Protein AF-A0A957AR66-F1 (afdb_monomer_lite)

Radius of gyration: 21.96 Å; chains: 1; bounding box: 40×27×83 Å

Foldseek 3Di:
DDDDPPPDPPCPDPPPPPDVVVLVVVVVCQEAKAQPLDKPPNDDDAQDKIKGKIKGHPNDQFPWKKKFKAFQPDAWDDPPQGTPPHHIWTKDFDDWDQDPSVRDIMTMIMTMGGGHHPPTDMDMDMDTDHPVDD

Secondary structure (DSSP, 8-state):
---PPP------S-S----HHHHHHHHHHSSSEE-TT-EESSSPPTT--EEEEEEEETTS--SEEEEEEESBSPPPEEETTEEEESEEEE-EEEEEEEETTTTEEEEEEEEEEPP--TT-B-EEEEEEE-TT--

Structure (mmCIF, N/CA/C/O backbone):
data_AF-A0A957AR66-F1
#
_entry.id   AF-A0A957AR66-F1
#
loop_
_atom_site.group_PDB
_atom_site.id
_atom_site.type_symbol
_atom_site.label_atom_id
_atom_site.label_alt_id
_atom_site.label_comp_id
_atom_site.label_asym_id
_atom_site.label_entity_id
_atom_site.label_seq_id
_atom_site.pdbx_PDB_ins_code
_atom_site.Cartn_x
_atom_site.Cartn_y
_atom_site.Cartn_z
_atom_site.occupancy
_atom_site.B_iso_or_equiv
_atom_site.auth_seq_id
_atom_site.auth_comp_id
_atom_site.auth_asym_id
_atom_site.auth_atom_id
_atom_site.pdbx_PDB_model_num
ATOM 1 N N . MET A 1 1 ? 2.355 15.895 -68.989 1.00 40.03 1 MET A N 1
ATOM 2 C CA . MET A 1 1 ? 1.688 16.328 -67.747 1.00 40.03 1 MET A CA 1
ATOM 3 C C . MET A 1 1 ? 0.721 15.228 -67.367 1.00 40.03 1 MET A C 1
ATOM 5 O O . MET A 1 1 ? -0.272 15.070 -68.058 1.00 40.03 1 MET A O 1
ATOM 9 N N . ASN A 1 2 ? 1.084 14.403 -66.387 1.00 40.62 2 ASN A N 1
ATOM 10 C CA . ASN A 1 2 ? 0.228 13.343 -65.861 1.00 40.62 2 ASN A CA 1
ATOM 11 C C . ASN A 1 2 ? -0.060 13.717 -64.407 1.00 40.62 2 ASN A C 1
ATOM 13 O O . ASN A 1 2 ? 0.865 13.716 -63.596 1.00 40.62 2 ASN A O 1
ATOM 17 N N . ASP A 1 3 ? -1.302 14.102 -64.123 1.00 50.47 3 ASP A N 1
ATOM 18 C CA . ASP A 1 3 ? -1.807 14.264 -62.762 1.00 50.47 3 ASP A CA 1
ATOM 19 C C . ASP A 1 3 ? -1.841 12.885 -62.096 1.00 50.47 3 ASP A C 1
ATOM 21 O O . ASP A 1 3 ? -2.566 11.988 -62.530 1.00 50.47 3 ASP A O 1
ATOM 25 N N . SER A 1 4 ? -1.034 12.702 -61.052 1.00 47.72 4 SER A N 1
ATOM 26 C CA . SER A 1 4 ? -1.215 11.587 -60.122 1.00 47.72 4 SER A CA 1
ATOM 27 C C . SER A 1 4 ? -2.486 11.840 -59.304 1.00 47.72 4 SER A C 1
ATOM 29 O O . SER A 1 4 ? -2.661 12.957 -58.812 1.00 47.72 4 SER A O 1
ATOM 31 N N . PRO A 1 5 ? -3.373 10.846 -59.116 1.00 49.50 5 PRO A N 1
ATOM 32 C CA . PRO A 1 5 ? -4.570 11.040 -58.314 1.00 49.50 5 PRO A CA 1
ATOM 33 C C . PRO A 1 5 ? -4.167 11.265 -56.854 1.00 49.50 5 PRO A C 1
ATOM 35 O O . PRO A 1 5 ? -3.233 10.637 -56.349 1.00 49.50 5 PRO A O 1
ATOM 38 N N . ALA A 1 6 ? -4.869 12.180 -56.185 1.00 57.28 6 ALA A N 1
ATOM 39 C CA . ALA A 1 6 ? -4.701 12.432 -54.763 1.00 57.28 6 ALA A CA 1
ATOM 40 C C . ALA A 1 6 ? -4.863 11.110 -53.999 1.00 57.28 6 ALA A C 1
ATOM 42 O O . ALA A 1 6 ? -5.922 10.484 -54.042 1.00 57.28 6 ALA A O 1
ATOM 43 N N . VAL A 1 7 ? -3.793 10.677 -53.330 1.00 55.00 7 VAL A N 1
ATOM 44 C CA . VAL A 1 7 ? -3.827 9.531 -52.423 1.00 55.00 7 VAL A CA 1
ATOM 45 C C . VAL A 1 7 ? -4.798 9.885 -51.300 1.00 55.00 7 VAL A C 1
ATOM 47 O O . VAL A 1 7 ? -4.528 10.774 -50.492 1.00 55.00 7 VAL A O 1
ATOM 50 N N . MET A 1 8 ? -5.950 9.220 -51.286 1.00 49.09 8 MET A N 1
ATOM 51 C CA . MET A 1 8 ? -6.910 9.279 -50.193 1.00 49.09 8 MET A CA 1
ATOM 52 C C . MET A 1 8 ? -6.235 8.630 -48.984 1.00 49.09 8 MET A C 1
ATOM 54 O O . MET A 1 8 ? -5.924 7.442 -49.010 1.00 49.09 8 MET A O 1
ATOM 58 N N . GLN A 1 9 ? -5.903 9.429 -47.969 1.00 51.69 9 GLN A N 1
ATOM 59 C CA . GLN A 1 9 ? -5.358 8.903 -46.723 1.00 51.69 9 GLN A CA 1
ATOM 60 C C . GLN A 1 9 ? -6.466 8.094 -46.042 1.00 51.69 9 GLN A C 1
ATOM 62 O O . GLN A 1 9 ? -7.400 8.667 -45.482 1.00 51.69 9 GLN A O 1
ATOM 67 N N . ASP A 1 10 ? -6.379 6.769 -46.136 1.00 47.31 10 ASP A N 1
ATOM 68 C CA . ASP A 1 10 ? -7.220 5.837 -45.389 1.00 47.31 10 ASP A CA 1
ATOM 69 C C . ASP A 1 10 ? -6.901 5.969 -43.889 1.00 47.31 10 ASP A C 1
ATOM 71 O O . ASP A 1 10 ? -6.066 5.259 -43.326 1.00 47.31 10 ASP A O 1
ATOM 75 N N . PHE A 1 11 ? -7.560 6.918 -43.222 1.00 52.91 11 PHE A N 1
ATOM 76 C CA . PHE A 1 11 ? -7.566 7.039 -41.765 1.00 52.91 11 PHE A CA 1
ATOM 77 C C . PHE A 1 11 ? -8.452 5.939 -41.168 1.00 52.91 11 PHE A C 1
ATOM 79 O O . PHE A 1 11 ? -9.617 6.155 -40.844 1.00 52.91 11 PHE A O 1
ATOM 86 N N . VAL A 1 12 ? -7.895 4.734 -41.025 1.00 57.69 12 VAL A N 1
ATOM 87 C CA . VAL A 1 12 ? -8.587 3.589 -40.398 1.00 57.69 12 VAL A CA 1
ATOM 88 C C . VAL A 1 12 ? -8.571 3.669 -38.862 1.00 57.69 12 VAL A C 1
ATOM 90 O O . VAL A 1 12 ? -9.345 2.989 -38.193 1.00 57.69 12 VAL A O 1
ATOM 93 N N . PHE A 1 13 ? -7.780 4.567 -38.274 1.00 58.53 13 PHE A N 1
ATOM 94 C CA . PHE A 1 13 ? -7.755 4.800 -36.832 1.00 58.53 13 PHE A CA 1
ATOM 95 C C . PHE A 1 13 ? -7.905 6.303 -36.587 1.00 58.53 13 PHE A C 1
ATOM 97 O O . PHE A 1 13 ? -6.993 7.077 -36.863 1.00 58.53 13 PHE A O 1
ATOM 104 N N . GLY A 1 14 ? -9.098 6.733 -36.158 1.00 49.25 14 GLY A N 1
ATOM 105 C CA . GLY A 1 14 ? -9.373 8.135 -35.824 1.00 49.25 14 GLY A CA 1
ATOM 106 C C . GLY A 1 14 ? -8.425 8.661 -34.745 1.00 49.25 14 GLY A C 1
ATOM 107 O O . GLY A 1 14 ? -7.857 7.846 -34.032 1.00 49.25 14 GLY A O 1
ATOM 108 N N . ALA A 1 15 ? -8.288 9.994 -34.665 1.00 49.44 15 ALA A N 1
ATOM 109 C CA . ALA A 1 15 ? -7.474 10.863 -33.786 1.00 49.44 15 ALA A CA 1
ATOM 110 C C . ALA A 1 15 ? -6.824 10.275 -32.503 1.00 49.44 15 ALA A C 1
ATOM 112 O O . ALA A 1 15 ? -6.892 10.859 -31.427 1.00 49.44 15 ALA A O 1
ATOM 113 N N . LEU A 1 16 ? -6.128 9.153 -32.630 1.00 48.66 16 LEU A N 1
ATOM 114 C CA . LEU A 1 16 ? -5.047 8.679 -31.782 1.00 48.66 16 LEU A CA 1
ATOM 115 C C . LEU A 1 16 ? -3.748 9.174 -32.416 1.00 48.66 16 LEU A C 1
ATOM 117 O O . LEU A 1 16 ? -2.790 8.420 -32.581 1.00 48.66 16 LEU A O 1
ATOM 121 N N . GLU A 1 17 ? -3.725 10.446 -32.821 1.00 54.19 17 GLU A N 1
ATOM 122 C CA . GLU A 1 17 ? -2.444 11.121 -32.919 1.00 54.19 17 GLU A CA 1
ATOM 123 C C . GLU A 1 17 ? -1.886 11.078 -31.506 1.00 54.19 17 GLU A C 1
ATOM 125 O O . GLU A 1 17 ? -2.477 11.600 -30.563 1.00 54.19 17 GLU A O 1
ATOM 130 N N . SER A 1 18 ? -0.843 10.272 -31.353 1.00 57.59 18 SER A N 1
ATOM 131 C CA . SER A 1 18 ? -0.159 10.003 -30.106 1.00 57.59 18 SER A CA 1
ATOM 132 C C . SER A 1 18 ? 0.323 11.322 -29.522 1.00 57.59 18 SER A C 1
ATOM 134 O O . SER A 1 18 ? 1.426 11.779 -29.828 1.00 57.59 18 SER A O 1
ATOM 136 N N . ASP A 1 19 ? -0.506 11.942 -28.693 1.00 56.44 19 ASP A N 1
ATOM 137 C CA . ASP A 1 19 ? -0.080 13.063 -27.887 1.00 56.44 19 ASP A CA 1
ATOM 138 C C . ASP A 1 19 ? 1.082 12.551 -27.032 1.00 56.44 19 ASP A C 1
ATOM 140 O O . ASP A 1 19 ? 0.961 11.552 -26.317 1.00 56.44 19 ASP A O 1
ATOM 144 N N . ALA A 1 20 ? 2.235 13.219 -27.090 1.00 56.81 20 ALA A N 1
ATOM 145 C CA . ALA A 1 20 ? 3.370 12.904 -26.219 1.00 56.81 20 ALA A CA 1
ATOM 146 C C . ALA A 1 20 ? 2.938 12.851 -24.734 1.00 56.81 20 ALA A C 1
ATOM 148 O O . ALA A 1 20 ? 3.459 12.057 -23.951 1.00 56.81 20 ALA A O 1
ATOM 149 N N . ASN A 1 21 ? 1.888 13.607 -24.388 1.00 59.31 21 ASN A N 1
ATOM 150 C CA . ASN A 1 21 ? 1.217 13.583 -23.093 1.00 59.31 21 ASN A CA 1
ATOM 151 C C . ASN A 1 21 ? 0.644 12.207 -22.717 1.00 59.31 21 ASN A C 1
ATOM 153 O O . ASN A 1 21 ? 0.665 11.852 -21.542 1.00 59.31 21 ASN A O 1
ATOM 157 N N . THR A 1 22 ? 0.141 11.416 -23.668 1.00 70.19 22 THR A N 1
ATOM 158 C CA . THR A 1 22 ? -0.427 10.088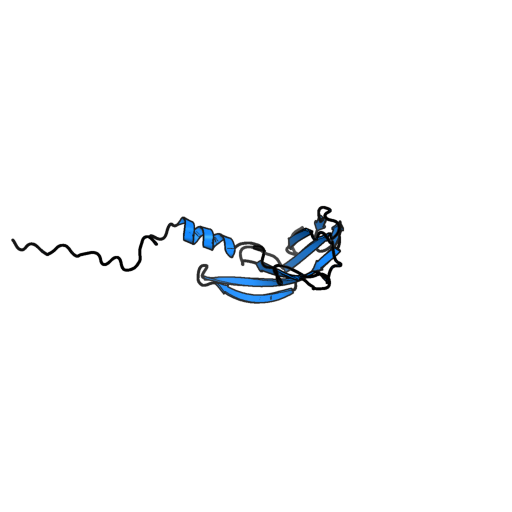 -23.398 1.00 70.19 22 THR A CA 1
ATOM 159 C C . THR A 1 22 ? 0.671 9.085 -23.061 1.00 70.19 22 THR A C 1
ATOM 161 O O . THR A 1 22 ? 0.532 8.328 -22.101 1.00 70.19 22 THR A O 1
ATOM 164 N N . LEU A 1 23 ? 1.793 9.118 -23.790 1.00 73.06 23 LEU A N 1
ATOM 165 C CA . LEU A 1 23 ? 2.954 8.279 -23.489 1.00 73.06 23 LEU A CA 1
ATOM 166 C C . LEU A 1 23 ? 3.591 8.674 -22.160 1.00 73.06 23 LEU A C 1
ATOM 168 O O . LEU A 1 23 ? 3.853 7.795 -21.353 1.00 73.06 23 LEU A O 1
ATOM 172 N N . ASP A 1 24 ? 3.774 9.963 -21.881 1.00 73.19 24 ASP A N 1
ATOM 173 C CA . ASP A 1 24 ? 4.342 10.425 -20.610 1.00 73.19 24 ASP A CA 1
ATOM 174 C C . ASP A 1 24 ? 3.395 10.261 -19.412 1.00 73.19 24 ASP A C 1
ATOM 176 O O . ASP A 1 24 ? 3.849 10.175 -18.270 1.00 73.19 24 ASP A O 1
ATOM 180 N N . ALA A 1 25 ? 2.081 10.201 -19.632 1.00 74.00 25 ALA A N 1
ATOM 181 C CA . ALA A 1 25 ? 1.122 9.854 -18.588 1.00 74.00 25 ALA A CA 1
ATOM 182 C C . ALA A 1 25 ? 1.191 8.366 -18.259 1.00 74.00 25 ALA A C 1
ATOM 184 O O . ALA A 1 25 ? 1.313 8.016 -17.084 1.00 74.00 25 ALA A O 1
ATOM 185 N N . GLN A 1 26 ? 1.186 7.512 -19.290 1.00 76.25 26 GLN A N 1
ATOM 186 C CA . GLN A 1 26 ? 1.443 6.084 -19.134 1.00 76.25 26 GLN A CA 1
ATOM 187 C C . GLN A 1 26 ? 2.758 5.919 -18.384 1.00 76.25 26 GLN A C 1
ATOM 189 O O . GLN A 1 26 ? 2.725 5.346 -17.293 1.00 76.25 26 GLN A O 1
ATOM 194 N N . ARG A 1 27 ? 3.830 6.568 -18.894 1.00 76.50 27 ARG A N 1
ATOM 195 C CA . ARG A 1 27 ? 5.003 7.099 -18.165 1.00 76.50 27 ARG A CA 1
ATOM 196 C C . ARG A 1 27 ? 5.093 6.832 -16.660 1.00 76.50 27 ARG A C 1
ATOM 198 O O . ARG A 1 27 ? 5.882 6.088 -16.084 1.00 76.50 27 ARG A O 1
ATOM 205 N N . ARG A 1 28 ? 4.252 7.617 -16.009 1.00 77.06 28 ARG A N 1
ATOM 206 C CA . ARG A 1 28 ? 4.290 7.911 -14.588 1.00 77.06 28 ARG A CA 1
ATOM 207 C C . ARG A 1 28 ? 3.524 6.877 -13.777 1.00 77.06 28 ARG A C 1
ATOM 209 O O . ARG A 1 28 ? 3.661 6.875 -12.557 1.00 77.06 28 ARG A O 1
ATOM 216 N N . GLN A 1 29 ? 2.724 6.028 -14.425 1.00 75.88 29 GLN A N 1
ATOM 217 C CA . GLN A 1 29 ? 1.982 4.956 -13.757 1.00 75.88 29 GLN A CA 1
ATOM 218 C C . GLN A 1 29 ? 2.904 3.843 -13.258 1.00 75.88 29 GLN A C 1
ATOM 220 O O . GLN A 1 29 ? 2.574 3.186 -12.278 1.00 75.88 29 GLN A O 1
ATOM 225 N N . TRP A 1 30 ? 4.058 3.665 -13.902 1.00 80.88 30 TRP A N 1
ATOM 226 C CA . TRP A 1 30 ? 5.007 2.591 -13.598 1.00 80.88 30 TRP A CA 1
ATOM 227 C C . TRP A 1 30 ? 6.295 3.085 -12.941 1.00 80.88 30 TRP A C 1
ATOM 229 O O . TRP A 1 30 ? 7.195 2.288 -12.697 1.00 80.88 30 TRP A O 1
ATOM 239 N N . SER A 1 31 ? 6.384 4.388 -12.672 1.00 84.19 31 SER A N 1
ATOM 240 C CA . SER A 1 31 ? 7.538 5.023 -12.047 1.00 84.19 31 SER A CA 1
ATOM 241 C C . SER A 1 31 ? 7.259 5.314 -10.570 1.00 84.19 31 SER A C 1
ATOM 243 O O . SER A 1 31 ? 6.139 5.691 -10.196 1.00 84.19 31 SER A O 1
ATOM 245 N N . GLY A 1 32 ? 8.282 5.190 -9.730 1.00 91.38 32 GLY A N 1
ATOM 246 C CA . GLY A 1 32 ? 8.173 5.387 -8.288 1.00 91.38 32 GLY A CA 1
ATOM 247 C C . GLY A 1 32 ? 7.360 4.293 -7.581 1.00 91.38 32 GLY A C 1
ATOM 248 O O . GLY A 1 32 ? 7.192 3.191 -8.096 1.00 91.38 32 GLY A O 1
ATOM 249 N N . LEU A 1 33 ? 6.817 4.611 -6.402 1.00 94.75 33 LEU A N 1
ATOM 250 C CA . LEU A 1 33 ? 5.854 3.766 -5.686 1.00 94.75 33 LEU A CA 1
ATOM 251 C C . LEU A 1 33 ? 4.425 4.244 -5.976 1.00 94.75 33 LEU A C 1
ATOM 253 O O . LEU A 1 33 ? 4.089 5.410 -5.753 1.00 94.75 33 LEU A O 1
ATOM 257 N N . ARG A 1 34 ? 3.567 3.348 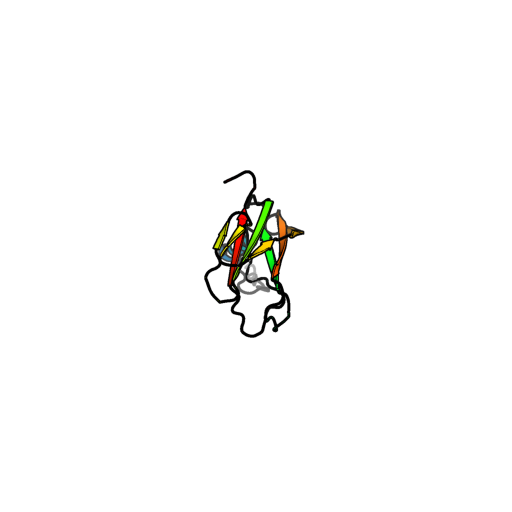-6.478 1.00 94.00 34 ARG A N 1
ATOM 258 C CA . ARG A 1 34 ? 2.225 3.681 -6.979 1.00 94.00 34 ARG A CA 1
ATOM 259 C C . ARG A 1 34 ? 1.164 2.715 -6.482 1.00 94.00 34 ARG A C 1
ATOM 261 O O . ARG A 1 34 ? 1.203 1.532 -6.794 1.00 94.00 34 ARG A O 1
ATOM 268 N N . HIS A 1 35 ? 0.182 3.243 -5.756 1.00 94.88 35 HIS A N 1
ATOM 269 C CA . HIS A 1 35 ? -0.967 2.466 -5.288 1.00 94.88 35 HIS A CA 1
ATOM 270 C C . HIS A 1 35 ? -2.145 2.471 -6.273 1.00 94.88 35 HIS A C 1
ATOM 272 O O . HIS A 1 35 ? -2.809 1.459 -6.437 1.00 94.88 35 HIS A O 1
ATOM 278 N N . MET A 1 36 ? -2.411 3.602 -6.940 1.00 91.62 36 MET A N 1
ATOM 279 C CA . MET A 1 36 ? -3.456 3.734 -7.974 1.00 91.62 36 MET A CA 1
ATOM 280 C C . MET A 1 36 ? -4.856 3.246 -7.551 1.00 91.62 36 MET A C 1
ATOM 282 O O . MET A 1 36 ? -5.622 2.782 -8.390 1.00 91.62 36 MET A O 1
ATOM 286 N N . HIS A 1 37 ? -5.193 3.354 -6.261 1.00 92.75 37 HIS A N 1
ATOM 287 C CA . HIS A 1 37 ? -6.446 2.836 -5.689 1.00 92.75 37 HIS A CA 1
ATOM 288 C C . HIS A 1 37 ? -6.661 1.331 -5.942 1.00 92.75 37 HIS A C 1
ATOM 290 O O . HIS A 1 37 ? -7.797 0.863 -5.975 1.00 92.75 37 HIS A O 1
ATOM 296 N N . ALA A 1 38 ? -5.579 0.572 -6.143 1.00 95.88 38 ALA A N 1
ATOM 297 C CA . ALA A 1 38 ? -5.629 -0.856 -6.415 1.00 95.88 38 ALA A CA 1
ATOM 298 C C . ALA A 1 38 ? -5.881 -1.630 -5.116 1.00 95.88 38 ALA A C 1
ATOM 300 O O . ALA A 1 38 ? -4.943 -2.058 -4.433 1.00 95.88 38 ALA A O 1
ATOM 301 N N . ILE A 1 39 ? -7.160 -1.777 -4.780 1.00 98.00 39 ILE A N 1
ATOM 302 C CA . ILE A 1 39 ? -7.640 -2.577 -3.655 1.00 98.00 39 ILE A CA 1
ATOM 303 C C . ILE A 1 39 ? -8.557 -3.702 -4.135 1.00 98.00 39 ILE A C 1
ATOM 305 O O . ILE A 1 39 ? -9.256 -3.552 -5.138 1.00 98.00 39 ILE A O 1
ATOM 309 N N . ASP A 1 40 ? -8.558 -4.813 -3.406 1.00 97.81 40 ASP A N 1
ATOM 310 C CA . ASP A 1 40 ? -9.480 -5.928 -3.620 1.00 97.81 40 ASP A CA 1
ATOM 311 C C . ASP A 1 40 ? -9.996 -6.463 -2.271 1.00 97.81 40 ASP A C 1
ATOM 313 O O . ASP A 1 40 ? -9.177 -6.817 -1.416 1.00 97.81 40 ASP A O 1
ATOM 317 N N . PRO A 1 41 ? -11.321 -6.523 -2.045 1.00 97.56 41 PRO A N 1
ATOM 318 C CA . PRO A 1 41 ? -12.386 -6.029 -2.925 1.00 97.56 41 PRO A CA 1
ATOM 319 C C . PRO A 1 41 ? -12.436 -4.489 -2.991 1.00 97.56 41 PRO A C 1
ATOM 321 O O . PRO A 1 41 ? -11.984 -3.800 -2.078 1.00 97.56 41 PRO A O 1
ATOM 324 N N . LEU A 1 42 ? -13.027 -3.942 -4.063 1.00 95.62 42 LEU A N 1
ATOM 325 C CA . LEU A 1 42 ? -13.211 -2.489 -4.233 1.00 95.62 42 LEU A CA 1
ATOM 326 C C . LEU A 1 42 ? -14.258 -1.895 -3.277 1.00 95.62 42 LEU A C 1
ATOM 328 O O . LEU A 1 42 ? -14.155 -0.732 -2.898 1.00 95.62 42 LEU A O 1
ATOM 332 N N . ASP A 1 43 ? -15.248 -2.700 -2.894 1.00 94.75 43 ASP A N 1
ATOM 333 C CA . ASP A 1 43 ? -16.297 -2.347 -1.934 1.00 94.75 43 ASP A CA 1
ATOM 334 C C . ASP A 1 43 ? -16.356 -3.415 -0.825 1.00 94.75 43 ASP A C 1
ATOM 336 O O . ASP A 1 43 ? -17.123 -4.382 -0.923 1.00 94.75 43 ASP A O 1
ATOM 340 N N . PRO A 1 44 ? -15.466 -3.324 0.182 1.00 95.31 44 PRO A N 1
ATOM 341 C CA . PRO A 1 44 ? -15.358 -4.324 1.235 1.00 95.31 44 PRO A CA 1
ATOM 342 C C . PRO A 1 44 ? -16.613 -4.388 2.096 1.00 95.31 44 PRO A C 1
ATOM 344 O O . PRO A 1 44 ? -17.069 -3.381 2.635 1.00 95.31 44 PRO A O 1
ATOM 347 N N . GLN A 1 45 ? -17.133 -5.596 2.296 1.00 96.69 45 GLN A N 1
ATOM 348 C CA . GLN A 1 45 ? -18.176 -5.825 3.292 1.00 96.69 45 GLN A CA 1
ATOM 349 C C . GLN A 1 45 ? -17.566 -5.939 4.699 1.00 96.69 45 GLN A C 1
ATOM 351 O O . GLN A 1 45 ? -16.407 -6.347 4.840 1.00 96.69 45 GLN A O 1
ATOM 356 N N . PRO A 1 46 ? -18.341 -5.666 5.764 1.00 96.50 46 PRO A N 1
ATOM 357 C CA . PRO A 1 46 ? -17.911 -5.954 7.127 1.00 96.50 46 PRO A CA 1
ATOM 358 C C . PRO A 1 46 ? -17.413 -7.397 7.275 1.00 96.50 46 PRO A C 1
ATOM 360 O O . PRO A 1 46 ? -18.021 -8.343 6.770 1.00 96.50 46 PRO A O 1
ATOM 363 N N . GLY A 1 47 ? -16.293 -7.577 7.970 1.00 96.69 47 GLY A N 1
ATOM 364 C CA . GLY A 1 47 ? -15.654 -8.879 8.149 1.00 96.69 47 GLY A CA 1
ATOM 365 C C . GLY A 1 47 ? -14.805 -9.357 6.962 1.00 96.69 47 GLY A C 1
ATOM 366 O O . GLY A 1 47 ? -14.210 -10.430 7.061 1.00 96.69 47 GLY A O 1
ATOM 367 N N . GLN A 1 48 ? -14.703 -8.595 5.867 1.00 97.31 48 GLN A N 1
ATOM 368 C CA . GLN A 1 48 ? -13.831 -8.938 4.740 1.00 97.31 48 GLN A CA 1
ATOM 369 C C . GLN A 1 48 ? -12.463 -8.251 4.857 1.00 97.31 48 GLN A C 1
ATOM 371 O O . GLN A 1 48 ? -12.406 -7.042 5.091 1.00 97.31 48 GLN A O 1
ATOM 376 N N . PRO A 1 49 ? -11.349 -8.992 4.706 1.00 98.06 49 PRO A N 1
ATOM 377 C CA . PRO A 1 49 ? -10.031 -8.384 4.575 1.00 98.06 49 PRO A CA 1
ATOM 378 C C . PRO A 1 49 ? -9.902 -7.659 3.230 1.00 98.06 49 PRO A C 1
ATOM 380 O O . PRO A 1 49 ? -10.566 -8.020 2.258 1.00 98.06 49 PRO A O 1
ATOM 383 N N . VAL A 1 50 ? -9.011 -6.669 3.171 1.00 98.44 50 VAL A N 1
ATOM 384 C CA . VAL A 1 50 ? -8.754 -5.874 1.962 1.00 98.44 50 VAL A CA 1
ATOM 385 C C . VAL A 1 50 ? -7.295 -6.007 1.566 1.00 98.44 50 VAL A C 1
ATOM 387 O O . VAL A 1 50 ? -6.397 -5.668 2.336 1.00 98.44 50 VAL A O 1
ATOM 390 N N . THR A 1 51 ? -7.049 -6.471 0.349 1.00 98.75 51 THR A N 1
ATOM 391 C CA . THR A 1 51 ? -5.711 -6.520 -0.238 1.00 98.75 51 THR A CA 1
ATOM 392 C C . THR A 1 51 ? -5.387 -5.170 -0.853 1.00 98.75 51 THR A C 1
ATOM 394 O O . THR A 1 51 ? -6.092 -4.701 -1.741 1.00 98.75 51 THR A O 1
ATOM 397 N N . LEU A 1 52 ? -4.294 -4.557 -0.414 1.00 98.62 52 LEU A N 1
ATOM 398 C CA . LEU A 1 52 ? -3.692 -3.397 -1.053 1.00 98.62 52 LEU A CA 1
ATOM 399 C C . LEU A 1 52 ? -2.628 -3.877 -2.036 1.00 98.62 52 LEU A C 1
ATOM 401 O O . LEU A 1 52 ? -1.771 -4.681 -1.673 1.00 98.62 52 LEU A O 1
ATOM 405 N N . THR A 1 53 ? -2.641 -3.351 -3.258 1.00 98.31 53 THR A N 1
ATOM 406 C CA . THR A 1 53 ? -1.586 -3.599 -4.247 1.00 98.31 53 THR A CA 1
ATOM 407 C C . THR A 1 53 ? -0.835 -2.309 -4.554 1.00 98.31 53 THR A C 1
ATOM 409 O O . THR A 1 53 ? -1.426 -1.238 -4.700 1.00 98.31 53 THR A O 1
ATOM 412 N N . VAL A 1 54 ? 0.486 -2.406 -4.649 1.00 97.38 54 VAL A N 1
ATOM 413 C CA . VAL A 1 54 ? 1.378 -1.310 -5.039 1.00 97.38 54 VAL A CA 1
ATOM 414 C C . VAL A 1 54 ? 2.334 -1.797 -6.109 1.00 97.38 54 VAL A C 1
ATOM 416 O O . VAL A 1 54 ? 2.811 -2.929 -6.078 1.00 97.38 54 VAL A O 1
ATOM 419 N N . THR A 1 55 ? 2.611 -0.914 -7.057 1.00 95.44 55 THR A N 1
ATOM 420 C CA . THR A 1 55 ? 3.652 -1.096 -8.062 1.00 95.44 55 THR A CA 1
ATOM 421 C C . THR A 1 55 ? 4.861 -0.262 -7.668 1.00 95.44 55 THR A C 1
ATOM 423 O O . THR A 1 55 ? 4.712 0.916 -7.341 1.00 95.44 55 THR A O 1
ATOM 426 N N . VAL A 1 56 ? 6.044 -0.866 -7.708 1.00 95.06 56 VAL A N 1
ATOM 427 C CA . VAL A 1 56 ? 7.324 -0.187 -7.501 1.00 95.06 56 VAL A CA 1
ATOM 428 C C . VAL A 1 56 ? 8.104 -0.240 -8.810 1.00 95.06 56 VAL A C 1
ATOM 430 O O . VAL A 1 56 ? 8.464 -1.315 -9.293 1.00 95.06 56 VAL A O 1
ATOM 433 N N . GLY A 1 57 ? 8.313 0.928 -9.411 1.00 91.75 57 GLY A N 1
ATOM 434 C CA . GLY A 1 57 ? 9.182 1.102 -10.568 1.00 91.75 57 GLY A CA 1
ATOM 435 C C . GLY A 1 57 ? 10.653 1.022 -10.177 1.00 91.75 57 GLY A C 1
ATOM 436 O O . GLY A 1 57 ? 11.025 1.350 -9.052 1.00 91.75 57 GLY A O 1
ATOM 437 N N . ARG A 1 58 ? 11.518 0.628 -11.116 1.00 83.88 58 ARG A N 1
ATOM 438 C CA . ARG A 1 58 ? 12.972 0.535 -10.885 1.00 83.88 58 ARG A CA 1
ATOM 439 C C . ARG A 1 58 ? 13.619 1.862 -10.464 1.00 83.88 58 ARG A C 1
ATOM 441 O O . ARG A 1 58 ? 14.674 1.866 -9.838 1.00 83.88 58 ARG A O 1
ATOM 448 N N . ASP A 1 59 ? 13.016 2.990 -10.824 1.00 86.50 59 ASP A N 1
ATOM 449 C CA . ASP A 1 59 ? 13.474 4.325 -10.438 1.00 86.50 59 ASP A CA 1
ATOM 450 C C . ASP A 1 59 ? 13.257 4.635 -8.944 1.00 86.50 59 ASP A C 1
ATOM 452 O O . ASP A 1 59 ? 13.840 5.591 -8.433 1.00 86.50 59 ASP A O 1
ATOM 456 N N . ALA A 1 60 ? 12.484 3.813 -8.227 1.00 89.56 60 ALA A N 1
ATOM 457 C CA . ALA A 1 60 ? 12.395 3.830 -6.773 1.00 89.56 60 ALA A CA 1
ATOM 458 C C . ALA A 1 60 ? 13.300 2.756 -6.156 1.00 89.56 60 ALA A C 1
ATOM 460 O O . ALA A 1 60 ? 13.023 1.561 -6.226 1.00 89.56 60 ALA A O 1
ATOM 461 N N . ALA A 1 61 ? 14.364 3.192 -5.479 1.00 90.06 61 ALA A N 1
ATOM 462 C CA . ALA A 1 61 ? 15.138 2.319 -4.605 1.00 90.06 61 ALA A CA 1
ATOM 463 C C . ALA A 1 61 ? 14.331 2.065 -3.325 1.00 90.06 61 ALA A C 1
ATOM 465 O O . ALA A 1 61 ? 14.340 2.890 -2.415 1.00 90.06 61 ALA A O 1
ATOM 466 N N . VAL A 1 62 ? 13.598 0.955 -3.282 1.00 94.12 62 VAL A N 1
ATOM 467 C CA . VAL A 1 62 ? 12.759 0.545 -2.151 1.00 94.12 62 VAL A CA 1
ATOM 468 C C . VAL A 1 62 ? 12.987 -0.943 -1.899 1.00 94.12 62 VAL A C 1
ATOM 470 O O . VAL A 1 62 ? 12.888 -1.743 -2.823 1.00 94.12 62 VAL A O 1
ATOM 473 N N . ASP A 1 63 ? 13.309 -1.309 -0.660 1.00 95.62 63 ASP A N 1
ATOM 474 C CA . ASP A 1 63 ? 13.444 -2.704 -0.212 1.00 95.62 63 ASP A CA 1
ATOM 475 C C . ASP A 1 63 ? 12.370 -3.096 0.816 1.00 95.62 63 ASP A C 1
ATOM 477 O O . ASP A 1 63 ? 12.167 -4.283 1.082 1.00 95.62 63 ASP A O 1
ATOM 481 N N . HIS A 1 64 ? 11.630 -2.111 1.330 1.00 97.56 64 HIS A N 1
ATOM 482 C CA . HIS A 1 64 ? 10.515 -2.297 2.242 1.00 97.56 64 HIS A CA 1
ATOM 483 C C . HIS A 1 64 ? 9.331 -1.413 1.872 1.00 97.56 64 HIS A C 1
ATOM 485 O O . HIS A 1 64 ? 9.489 -0.237 1.545 1.00 97.56 64 HIS A O 1
ATOM 491 N N . VAL A 1 65 ? 8.131 -1.973 1.996 1.00 98.31 65 VAL A N 1
ATOM 492 C CA . VAL A 1 65 ? 6.873 -1.254 1.807 1.00 98.31 65 VAL A CA 1
ATOM 493 C C . VAL A 1 65 ? 5.934 -1.597 2.958 1.00 98.31 65 VAL A C 1
ATOM 495 O O . VAL A 1 65 ? 5.775 -2.767 3.309 1.00 98.31 65 VAL A O 1
ATOM 498 N N . ALA A 1 66 ? 5.308 -0.577 3.537 1.00 98.50 66 ALA A N 1
ATOM 499 C CA . ALA A 1 66 ? 4.320 -0.733 4.595 1.00 98.50 66 ALA A CA 1
ATOM 500 C C . ALA A 1 66 ? 3.160 0.248 4.410 1.00 98.50 66 ALA A C 1
ATOM 502 O O . ALA A 1 66 ? 3.323 1.315 3.818 1.00 98.50 66 ALA A O 1
ATOM 503 N N . ALA A 1 67 ? 1.994 -0.097 4.950 1.00 98.56 67 ALA A N 1
ATOM 504 C CA . ALA A 1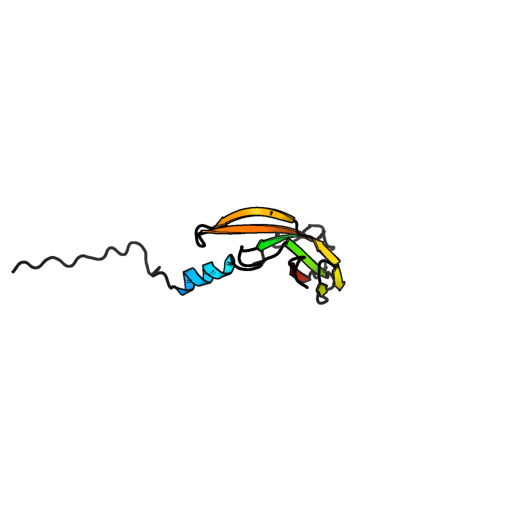 67 ? 0.900 0.842 5.149 1.00 98.56 67 ALA A CA 1
ATOM 505 C C . ALA A 1 67 ? 0.650 1.077 6.638 1.00 98.56 67 ALA A C 1
ATOM 507 O O . ALA A 1 67 ? 0.641 0.135 7.427 1.00 98.56 67 ALA A O 1
ATOM 508 N N . TYR A 1 68 ? 0.380 2.323 7.002 1.00 98.75 68 TYR A N 1
ATOM 509 C CA . TYR A 1 68 ? -0.154 2.702 8.308 1.00 98.75 68 TYR A CA 1
ATOM 510 C C . TYR A 1 68 ? -1.648 2.884 8.174 1.00 98.75 68 TYR A C 1
ATOM 512 O O . TYR A 1 68 ? -2.085 3.567 7.250 1.00 98.75 68 TYR A O 1
ATOM 520 N N . VAL A 1 69 ? -2.421 2.268 9.061 1.00 98.69 69 VAL A N 1
ATOM 521 C CA . VAL A 1 69 ? -3.871 2.146 8.912 1.00 98.69 69 VAL A CA 1
ATOM 522 C C . VAL A 1 69 ? -4.577 2.557 10.195 1.00 98.69 69 VAL A C 1
ATOM 524 O O . VAL A 1 69 ? -4.255 2.071 11.276 1.00 98.69 69 VAL A O 1
ATOM 527 N N . THR A 1 70 ? -5.583 3.414 10.069 1.00 98.69 70 THR A N 1
ATOM 528 C CA . THR A 1 70 ? -6.535 3.763 11.131 1.00 98.69 70 THR A CA 1
ATOM 529 C C . THR A 1 70 ? -7.931 3.298 10.726 1.00 98.69 70 THR A C 1
ATOM 531 O O . THR A 1 70 ? -8.232 3.180 9.539 1.00 98.69 70 THR A O 1
ATOM 534 N N . ILE A 1 71 ? -8.780 2.997 11.710 1.00 98.00 71 ILE A N 1
ATOM 535 C CA . ILE A 1 71 ? -10.139 2.446 11.502 1.00 98.00 71 ILE A CA 1
ATOM 536 C C . ILE A 1 71 ? -11.235 3.326 12.117 1.00 98.00 71 ILE A C 1
ATOM 538 O O . ILE A 1 71 ? -12.424 3.039 12.000 1.00 98.00 71 ILE A O 1
ATOM 542 N N . ASP A 1 72 ? -10.823 4.404 12.777 1.00 97.19 72 ASP A N 1
ATOM 543 C CA . ASP A 1 72 ? -11.657 5.402 13.443 1.00 97.19 72 ASP A CA 1
ATOM 544 C C . ASP A 1 72 ? -11.736 6.722 12.649 1.00 97.19 72 ASP A C 1
ATOM 546 O O . ASP A 1 72 ? -12.313 7.705 13.108 1.00 97.19 72 ASP A O 1
ATOM 550 N N . GLY A 1 73 ? -11.130 6.759 11.458 1.00 95.44 73 GLY A N 1
ATOM 551 C CA . GLY A 1 73 ? -11.033 7.932 10.594 1.00 95.44 73 GLY A CA 1
ATOM 552 C C . GLY A 1 73 ? -10.013 8.996 10.988 1.00 95.44 73 GLY A C 1
ATOM 553 O O . GLY A 1 73 ? -9.885 9.998 10.269 1.00 95.44 73 GLY A O 1
ATOM 554 N N . SER A 1 74 ? -9.220 8.771 12.037 1.00 98.25 74 SER A N 1
ATOM 555 C CA . SER A 1 74 ? -8.044 9.598 12.329 1.00 98.25 74 SER A CA 1
ATOM 556 C C . SER A 1 74 ? -6.995 9.504 11.208 1.00 98.25 74 SER A C 1
ATOM 558 O O . SER A 1 74 ? -7.047 8.616 10.355 1.00 98.25 74 SER A O 1
ATOM 560 N N . ILE A 1 75 ? -6.062 10.457 11.136 1.00 98.31 75 ILE A N 1
ATOM 561 C CA . ILE A 1 75 ? -5.018 10.450 10.098 1.00 98.31 75 ILE A CA 1
ATOM 562 C C . ILE A 1 75 ? -3.970 9.388 10.466 1.00 98.31 75 ILE A C 1
ATOM 564 O O . ILE A 1 75 ? -3.398 9.492 11.548 1.00 98.31 75 ILE A O 1
ATOM 568 N N . PRO A 1 76 ? -3.706 8.385 9.612 1.00 98.44 76 PRO A N 1
ATOM 569 C CA . PRO A 1 76 ? -2.669 7.395 9.878 1.00 98.44 76 PRO A CA 1
ATOM 570 C C . PRO A 1 76 ? -1.284 8.040 9.830 1.00 98.44 76 PRO A C 1
ATOM 572 O O . PRO A 1 76 ? -0.995 8.841 8.939 1.00 98.44 76 PRO A O 1
ATOM 575 N N . GLU A 1 77 ? -0.425 7.660 10.770 1.00 98.44 77 GLU A N 1
ATOM 576 C CA . GLU A 1 77 ? 0.942 8.167 10.876 1.00 98.44 77 GLU A CA 1
ATOM 577 C C . GLU A 1 77 ? 1.895 7.031 11.239 1.00 98.44 77 GLU A C 1
ATOM 579 O O . GLU A 1 77 ? 1.552 6.112 11.986 1.00 98.44 77 GLU A O 1
ATOM 584 N N . GLY A 1 78 ? 3.108 7.106 10.711 1.00 97.75 78 GLY A N 1
ATOM 585 C CA . GLY A 1 78 ? 4.160 6.144 10.972 1.00 97.75 78 GLY A CA 1
ATOM 586 C C . GLY A 1 78 ? 5.385 6.434 10.126 1.00 97.75 78 GLY A C 1
ATOM 587 O O . GLY A 1 78 ? 5.369 7.312 9.261 1.00 97.75 78 GLY A O 1
ATOM 588 N N . SER A 1 79 ? 6.454 5.699 10.401 1.00 97.62 79 SER A N 1
ATOM 589 C CA . SER A 1 79 ? 7.651 5.691 9.567 1.00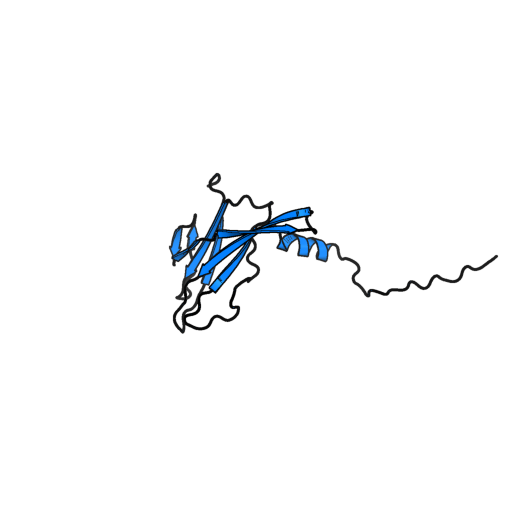 97.62 79 SER A CA 1
ATOM 590 C C . SER A 1 79 ? 8.423 4.394 9.774 1.00 97.62 79 SER A C 1
ATOM 592 O O . SER A 1 79 ? 8.402 3.813 10.864 1.00 97.62 79 SER A O 1
ATOM 594 N N . ARG A 1 80 ? 9.096 3.916 8.725 1.00 96.12 80 ARG A N 1
ATOM 595 C CA . ARG A 1 80 ? 9.983 2.741 8.753 1.00 96.12 80 ARG A CA 1
ATOM 596 C C . ARG A 1 80 ? 9.289 1.489 9.284 1.00 96.12 80 ARG A C 1
ATOM 598 O O . ARG A 1 80 ? 9.806 0.787 10.151 1.00 96.12 80 ARG A O 1
ATOM 605 N N . GLY A 1 81 ? 8.077 1.245 8.790 1.00 96.88 81 GLY A N 1
ATOM 606 C CA . GLY A 1 81 ? 7.258 0.095 9.194 1.00 96.88 81 GLY A CA 1
ATOM 607 C C . GLY A 1 81 ? 6.687 0.174 10.616 1.00 96.88 81 GLY A C 1
ATOM 608 O O . GLY A 1 81 ? 6.063 -0.775 11.080 1.00 96.88 81 GLY A O 1
ATOM 609 N N . GLN A 1 82 ? 6.839 1.297 11.322 1.00 97.88 82 GLN A N 1
ATOM 610 C CA . GLN A 1 82 ? 6.282 1.474 12.664 1.00 97.88 82 GLN A CA 1
ATOM 611 C C . GLN A 1 82 ? 5.204 2.557 12.653 1.00 97.88 82 GLN A C 1
ATOM 613 O O . GLN A 1 82 ? 5.492 3.727 12.404 1.00 97.88 82 GLN A O 1
ATOM 618 N N . ALA A 1 83 ? 3.957 2.162 12.918 1.00 98.25 83 ALA A N 1
ATOM 619 C CA . ALA A 1 83 ? 2.849 3.096 13.081 1.00 98.25 83 ALA A CA 1
ATOM 620 C C . ALA A 1 83 ? 2.997 3.891 14.391 1.00 98.25 83 ALA A C 1
ATOM 622 O O . ALA A 1 83 ? 3.158 3.306 15.463 1.00 98.25 83 ALA A O 1
ATOM 623 N N . SER A 1 84 ? 2.905 5.219 14.311 1.00 98.38 84 SER A N 1
ATOM 624 C CA . SER A 1 84 ? 2.739 6.110 15.468 1.00 98.38 84 SER A CA 1
ATOM 625 C C . SER A 1 84 ? 1.264 6.406 15.758 1.00 98.38 84 SER A C 1
ATOM 627 O O . SER A 1 84 ? 0.918 6.679 16.906 1.00 98.38 84 SER A O 1
ATOM 629 N N . ASN A 1 85 ? 0.393 6.310 14.746 1.00 98.31 85 ASN A N 1
ATOM 630 C CA . ASN A 1 85 ? -1.060 6.313 14.897 1.00 98.31 85 ASN A CA 1
ATOM 631 C C . ASN A 1 85 ? -1.701 5.235 14.008 1.00 98.31 85 ASN A C 1
ATOM 633 O O . ASN A 1 85 ? -1.543 5.259 12.786 1.00 98.31 85 ASN A O 1
ATOM 637 N N . GLY A 1 86 ? -2.454 4.321 14.625 1.00 98.06 86 GLY A N 1
ATOM 638 C CA . GLY A 1 86 ? -3.053 3.165 13.959 1.00 98.06 86 GLY A CA 1
ATOM 639 C C . GLY A 1 86 ? -2.214 1.890 14.095 1.00 98.06 86 GLY A C 1
ATOM 640 O O . GLY A 1 86 ? -1.599 1.651 15.132 1.00 98.06 86 GLY A O 1
ATOM 641 N N . PHE A 1 87 ? -2.206 1.053 13.057 1.00 98.56 87 PHE A N 1
ATOM 642 C CA . PHE A 1 87 ? -1.409 -0.177 12.986 1.00 98.56 87 PHE A CA 1
ATOM 643 C C . PHE A 1 87 ? -0.693 -0.317 11.637 1.00 98.56 87 PHE A C 1
ATOM 645 O O . PHE A 1 87 ? -1.084 0.307 10.650 1.00 98.56 87 PHE A O 1
ATOM 652 N N . THR A 1 88 ? 0.357 -1.141 11.598 1.00 98.69 88 THR A N 1
ATOM 653 C CA . THR A 1 88 ? 1.137 -1.410 10.380 1.00 98.69 88 THR A CA 1
ATOM 654 C C . THR A 1 88 ? 0.590 -2.622 9.622 1.00 98.69 88 THR A C 1
ATOM 656 O O . THR A 1 88 ? 0.269 -3.649 10.220 1.00 98.69 88 THR A O 1
ATOM 659 N N . VAL A 1 89 ? 0.553 -2.519 8.295 1.00 98.69 89 VAL A N 1
ATOM 660 C CA . VAL A 1 89 ? 0.416 -3.631 7.349 1.00 98.69 89 VAL A CA 1
ATOM 661 C C . VAL A 1 89 ? 1.693 -3.719 6.521 1.00 98.69 89 VAL A C 1
ATOM 663 O O . VAL A 1 89 ? 1.986 -2.815 5.738 1.00 98.69 89 VAL A O 1
ATOM 666 N N . ASP A 1 90 ? 2.440 -4.808 6.677 1.00 98.44 90 ASP A N 1
ATOM 667 C CA . ASP A 1 90 ? 3.626 -5.079 5.863 1.00 98.44 90 ASP A CA 1
ATOM 668 C C . ASP A 1 90 ? 3.236 -5.587 4.474 1.00 98.44 90 ASP A C 1
ATOM 670 O O . ASP A 1 90 ? 2.265 -6.335 4.311 1.00 98.44 90 ASP A O 1
ATOM 674 N N . PHE A 1 91 ? 4.019 -5.203 3.468 1.00 98.69 91 PHE A N 1
ATOM 675 C CA . PHE A 1 91 ? 3.849 -5.687 2.106 1.00 98.69 91 PHE A CA 1
ATOM 676 C C . PHE A 1 91 ? 4.906 -6.728 1.766 1.00 98.69 91 PHE A C 1
ATOM 678 O O . PHE A 1 91 ? 6.069 -6.636 2.158 1.00 98.69 91 PHE A O 1
ATOM 685 N N . GLN A 1 92 ? 4.504 -7.694 0.951 1.00 98.31 92 GLN A N 1
ATOM 686 C CA . GLN A 1 92 ? 5.390 -8.679 0.353 1.00 98.31 92 GLN A CA 1
ATOM 687 C C . GLN A 1 92 ? 5.442 -8.468 -1.154 1.00 98.31 92 GLN A C 1
ATOM 689 O O . GLN A 1 92 ? 4.413 -8.240 -1.792 1.00 98.31 92 GLN A O 1
ATOM 694 N N . ARG A 1 93 ? 6.633 -8.584 -1.743 1.00 97.50 93 ARG A N 1
ATOM 695 C CA . ARG A 1 93 ? 6.787 -8.630 -3.197 1.00 97.50 93 ARG A CA 1
ATOM 696 C C . ARG A 1 93 ? 6.186 -9.930 -3.727 1.00 97.50 93 ARG A C 1
ATOM 698 O O . ARG A 1 93 ? 6.698 -11.010 -3.442 1.00 97.50 93 ARG A O 1
ATOM 705 N N . THR A 1 94 ? 5.127 -9.827 -4.519 1.00 97.81 94 THR A N 1
ATOM 706 C CA . THR A 1 94 ? 4.398 -10.978 -5.069 1.00 97.81 94 THR A CA 1
ATOM 707 C C . THR A 1 94 ? 4.744 -11.264 -6.523 1.00 97.81 94 THR A C 1
ATOM 709 O O . THR A 1 94 ? 4.650 -12.413 -6.953 1.00 97.81 94 THR A O 1
ATOM 712 N N . ALA A 1 95 ? 5.183 -10.260 -7.288 1.00 95.38 95 ALA A N 1
ATOM 713 C CA . ALA A 1 95 ? 5.575 -10.458 -8.681 1.00 95.38 95 ALA A CA 1
ATOM 714 C C . ALA A 1 95 ? 6.626 -9.454 -9.167 1.00 95.38 95 ALA A C 1
ATOM 716 O O . ALA A 1 95 ? 6.872 -8.411 -8.564 1.00 95.38 95 ALA A O 1
ATOM 717 N N . THR A 1 96 ? 7.241 -9.787 -10.302 1.00 93.69 96 THR A N 1
ATOM 718 C CA . THR A 1 96 ? 8.097 -8.890 -11.089 1.00 93.69 96 THR A CA 1
ATOM 719 C C . THR A 1 96 ? 7.651 -8.983 -12.531 1.00 93.69 96 THR A C 1
ATOM 721 O O . THR A 1 96 ? 7.651 -10.071 -13.105 1.00 93.69 96 THR A O 1
ATOM 724 N N . LEU A 1 97 ? 7.232 -7.863 -13.101 1.00 90.94 97 LEU A N 1
ATOM 725 C CA . LEU A 1 97 ? 6.604 -7.806 -14.410 1.00 90.94 97 LEU A CA 1
ATOM 726 C C . LEU A 1 97 ? 7.498 -7.036 -15.371 1.00 90.94 97 LEU A C 1
ATOM 728 O O . LEU A 1 97 ? 7.956 -5.943 -15.049 1.00 90.94 97 LEU A O 1
ATOM 732 N N . TRP A 1 98 ? 7.711 -7.588 -16.562 1.00 89.19 98 TRP A N 1
ATOM 733 C CA . TRP A 1 98 ? 8.284 -6.833 -17.670 1.00 89.19 98 TRP A CA 1
ATOM 734 C C . TRP A 1 98 ? 7.273 -5.796 -18.161 1.00 89.19 98 TRP A C 1
ATOM 736 O O . TRP A 1 98 ? 6.131 -6.148 -18.457 1.00 89.19 98 TRP A O 1
ATOM 746 N N . GLN A 1 99 ? 7.696 -4.540 -18.270 1.00 85.69 99 GLN A N 1
ATOM 747 C CA . GLN A 1 99 ? 6.886 -3.435 -18.765 1.00 85.69 99 GLN A CA 1
ATOM 748 C C . GLN A 1 99 ? 7.410 -2.966 -20.128 1.00 85.69 99 GLN A C 1
ATOM 750 O O . GLN A 1 99 ? 8.385 -2.209 -20.195 1.00 85.69 99 GLN A O 1
ATOM 755 N N . PRO A 1 100 ? 6.750 -3.358 -21.237 1.00 80.25 100 PRO A N 1
ATOM 756 C CA . PRO A 1 100 ? 7.227 -3.067 -22.589 1.00 80.25 100 PRO A CA 1
ATOM 757 C C . PRO A 1 100 ? 7.374 -1.572 -22.887 1.00 80.25 100 PRO A C 1
ATOM 759 O O . PRO A 1 100 ? 8.204 -1.193 -23.706 1.00 80.25 100 PRO A O 1
ATOM 762 N N . LEU A 1 101 ? 6.588 -0.718 -22.221 1.00 75.62 101 LEU A N 1
ATOM 763 C CA . LEU A 1 101 ? 6.570 0.724 -22.477 1.00 75.62 101 LEU A CA 1
ATOM 764 C C . LEU A 1 101 ? 7.801 1.470 -21.922 1.00 75.62 101 LEU A C 1
ATOM 766 O O . LEU A 1 101 ? 8.169 2.525 -22.441 1.00 75.62 101 LEU A O 1
ATOM 770 N N . TYR A 1 102 ? 8.444 0.915 -20.892 1.00 73.31 102 TYR A N 1
ATOM 771 C CA . TYR A 1 102 ? 9.683 1.438 -20.283 1.00 73.31 102 TYR A CA 1
ATOM 772 C C . TYR A 1 102 ? 10.895 0.616 -20.639 1.00 73.31 102 TYR A C 1
ATOM 774 O O . TYR A 1 102 ? 12.012 1.038 -20.356 1.00 73.31 102 TYR A O 1
ATOM 782 N N . TRP A 1 103 ? 10.660 -0.552 -21.236 1.00 81.56 103 TRP A N 1
ATOM 783 C CA . TRP A 1 103 ? 11.693 -1.537 -21.481 1.00 81.56 103 TRP A CA 1
ATOM 784 C C . TRP A 1 103 ? 12.435 -1.917 -20.189 1.00 81.56 103 TRP A C 1
ATOM 786 O O . TRP A 1 103 ? 13.660 -2.038 -20.168 1.00 81.56 103 TRP A O 1
ATOM 796 N N . ASP A 1 104 ? 11.678 -2.068 -19.099 1.00 83.38 104 ASP A N 1
ATOM 797 C CA . ASP A 1 104 ? 12.214 -2.370 -17.774 1.00 83.38 104 ASP A CA 1
ATOM 798 C C . ASP A 1 104 ? 11.230 -3.203 -16.941 1.00 83.38 104 ASP A C 1
ATOM 800 O O . ASP A 1 104 ? 10.121 -3.511 -17.383 1.00 83.38 104 ASP A O 1
ATOM 804 N N . TYR A 1 105 ? 11.637 -3.579 -15.733 1.00 87.56 105 TYR A N 1
ATOM 805 C CA . TYR A 1 105 ? 10.822 -4.326 -14.786 1.00 87.56 105 TYR A CA 1
ATOM 806 C C . TYR A 1 105 ? 10.135 -3.411 -13.769 1.00 87.56 105 TYR A C 1
ATOM 808 O O . TYR A 1 105 ? 10.705 -2.424 -13.305 1.00 87.56 105 TYR A O 1
ATOM 816 N N . ALA A 1 106 ? 8.922 -3.796 -13.384 1.00 91.69 106 ALA A N 1
ATOM 817 C CA . ALA A 1 106 ? 8.210 -3.253 -12.236 1.00 91.69 106 ALA A CA 1
ATOM 818 C C . ALA A 1 106 ? 7.903 -4.375 -11.242 1.00 91.69 106 ALA A C 1
ATOM 820 O O . ALA A 1 106 ? 7.615 -5.511 -11.630 1.00 91.69 106 ALA A O 1
ATOM 821 N N . GLU A 1 107 ? 7.958 -4.066 -9.956 1.00 95.00 107 GLU A N 1
ATOM 822 C CA . GLU A 1 107 ? 7.657 -5.015 -8.891 1.00 95.00 107 GLU A CA 1
ATOM 823 C C . GLU A 1 107 ? 6.237 -4.802 -8.383 1.00 95.00 107 GLU A C 1
ATOM 825 O O . GLU A 1 107 ? 5.800 -3.666 -8.197 1.00 95.00 107 GLU A O 1
ATOM 830 N N . ILE A 1 108 ? 5.522 -5.896 -8.136 1.00 96.38 108 ILE A N 1
ATOM 831 C CA . ILE A 1 108 ? 4.205 -5.866 -7.505 1.00 96.38 108 ILE A CA 1
ATOM 832 C C . ILE A 1 108 ? 4.363 -6.286 -6.056 1.00 96.38 108 ILE A C 1
ATOM 834 O O . ILE A 1 108 ? 4.950 -7.329 -5.762 1.00 96.38 108 ILE A O 1
ATOM 838 N N . TRP A 1 109 ? 3.820 -5.463 -5.172 1.00 98.25 109 TRP A N 1
ATOM 839 C CA . TRP A 1 109 ? 3.846 -5.638 -3.733 1.00 98.25 109 TRP A CA 1
ATOM 840 C C . TRP A 1 109 ? 2.414 -5.676 -3.212 1.00 98.25 109 TRP A C 1
ATOM 842 O O . TRP A 1 109 ? 1.573 -4.888 -3.654 1.00 98.25 109 TRP A O 1
ATOM 852 N N . GLN A 1 110 ? 2.131 -6.582 -2.279 1.00 98.75 110 GLN A N 1
ATOM 853 C CA . GLN A 1 110 ? 0.806 -6.724 -1.679 1.00 98.75 110 GLN A CA 1
ATOM 854 C C . GLN A 1 110 ? 0.871 -6.807 -0.160 1.00 98.75 110 GLN A C 1
ATOM 856 O O . GLN A 1 110 ? 1.721 -7.499 0.395 1.00 98.75 110 GLN A O 1
ATOM 861 N N . GLY A 1 111 ? -0.056 -6.108 0.487 1.00 98.62 111 GLY A N 1
ATOM 862 C CA . GLY A 1 111 ? -0.288 -6.127 1.927 1.00 98.62 111 GLY A CA 1
ATOM 863 C C . GLY A 1 111 ? -1.781 -6.286 2.190 1.00 98.62 111 GLY A C 1
ATOM 864 O O . GLY A 1 111 ? -2.603 -5.900 1.359 1.00 98.62 111 GLY A O 1
ATOM 865 N N . VAL A 1 112 ? -2.149 -6.878 3.325 1.00 98.75 112 VAL A N 1
ATOM 866 C CA . VAL A 1 112 ? -3.552 -7.174 3.648 1.00 98.75 112 VAL A CA 1
ATOM 867 C C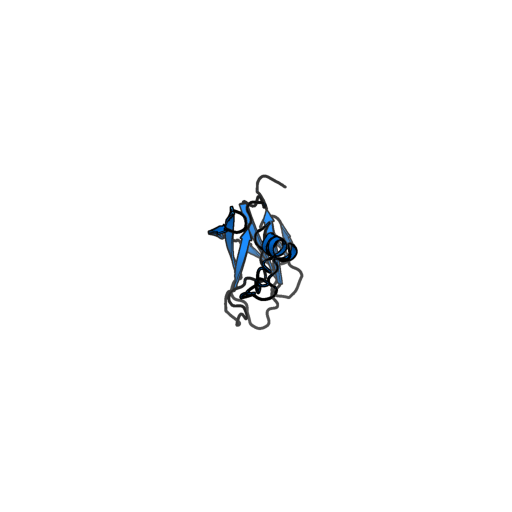 . VAL A 1 112 ? -3.973 -6.398 4.885 1.00 98.75 112 VAL A C 1
ATOM 869 O O . VAL A 1 112 ? -3.461 -6.633 5.978 1.00 98.75 112 VAL A O 1
ATOM 872 N N . ILE A 1 113 ? -4.942 -5.498 4.721 1.00 98.38 113 ILE A N 1
ATOM 873 C CA . ILE A 1 113 ? -5.675 -4.924 5.845 1.00 98.38 113 ILE A CA 1
ATOM 874 C C . ILE A 1 113 ? -6.599 -6.024 6.388 1.00 98.38 113 ILE A C 1
ATOM 876 O O . ILE A 1 113 ? -7.406 -6.572 5.628 1.00 98.38 113 ILE A O 1
ATOM 880 N N . PRO A 1 114 ? -6.513 -6.364 7.686 1.00 98.19 114 PRO A N 1
ATOM 881 C CA . PRO A 1 114 ? -7.407 -7.341 8.291 1.00 98.19 114 PRO A CA 1
ATOM 882 C C . PRO A 1 114 ? -8.876 -6.936 8.168 1.00 98.19 114 PRO A C 1
ATOM 884 O O . PRO A 1 114 ? -9.205 -5.757 8.037 1.00 98.19 114 PRO A O 1
ATOM 887 N N . ALA A 1 115 ? -9.759 -7.925 8.277 1.00 97.38 115 ALA A N 1
ATOM 888 C CA . ALA A 1 115 ? -11.198 -7.719 8.319 1.00 97.38 115 ALA A CA 1
ATOM 889 C C . ALA A 1 115 ? -11.608 -6.679 9.374 1.00 97.38 115 ALA A C 1
ATOM 891 O O . ALA A 1 115 ? -11.194 -6.770 10.531 1.00 97.38 115 ALA A O 1
ATOM 892 N N . GLN A 1 116 ? -12.444 -5.719 8.972 1.00 96.81 116 GLN A N 1
ATOM 893 C CA . GLN A 1 116 ? -12.945 -4.662 9.851 1.00 96.81 116 GLN A CA 1
ATOM 894 C C . GLN A 1 116 ? -14.406 -4.885 10.230 1.00 96.81 116 GLN A C 1
ATOM 896 O O . GLN A 1 116 ? -15.164 -5.530 9.505 1.00 96.81 116 GLN A O 1
ATOM 901 N N . LEU A 1 117 ? -1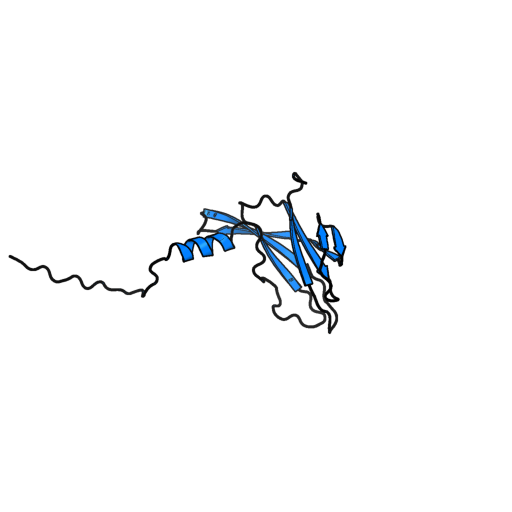4.796 -4.358 11.388 1.00 95.31 117 LEU A N 1
ATOM 902 C CA . LEU A 1 117 ? -16.187 -4.370 11.831 1.00 95.31 117 LEU A CA 1
ATOM 903 C C . LEU A 1 117 ? -17.034 -3.398 11.002 1.00 95.31 117 LEU A C 1
ATOM 905 O O . LEU A 1 117 ? -16.515 -2.487 10.357 1.00 95.31 117 LEU A O 1
ATOM 909 N N . ASP A 1 118 ? -18.350 -3.588 11.059 1.00 96.50 118 ASP A N 1
ATOM 910 C CA . ASP A 1 118 ? -19.292 -2.663 10.436 1.00 96.50 118 ASP A CA 1
ATOM 911 C C . ASP A 1 118 ? -19.151 -1.247 11.022 1.00 96.50 118 ASP A C 1
ATOM 913 O O . ASP A 1 118 ? -18.916 -1.073 12.221 1.00 96.50 118 ASP A O 1
ATOM 917 N N . GLY A 1 119 ? -19.260 -0.238 10.158 1.00 94.19 119 GLY A N 1
ATOM 918 C CA . GLY A 1 119 ? -19.086 1.171 10.514 1.00 94.19 119 GLY A CA 1
ATOM 919 C C . GLY A 1 119 ? -17.639 1.644 10.724 1.00 94.19 119 GLY A C 1
ATOM 920 O O . GLY A 1 119 ? -17.447 2.812 11.065 1.00 94.19 119 GLY A O 1
ATOM 921 N N . ALA A 1 120 ? -16.622 0.797 10.517 1.00 96.06 120 ALA A N 1
ATOM 922 C CA . ALA A 1 120 ? -15.222 1.225 10.568 1.00 96.06 120 ALA A CA 1
ATOM 923 C C . ALA A 1 120 ? -14.892 2.208 9.428 1.00 96.06 120 ALA A C 1
ATOM 925 O O . ALA A 1 120 ? -15.191 1.947 8.262 1.00 96.06 120 ALA A O 1
ATOM 926 N N . PHE A 1 121 ? -14.225 3.320 9.750 1.00 96.81 121 PHE A N 1
ATOM 927 C CA . PHE A 1 121 ? -13.758 4.289 8.758 1.00 96.81 121 PHE A CA 1
ATOM 928 C C . PHE A 1 121 ? -12.256 4.116 8.533 1.00 96.81 121 PHE A C 1
ATOM 930 O O . PHE A 1 121 ? -11.426 4.646 9.277 1.00 96.81 121 PHE A O 1
ATOM 937 N N . VAL A 1 122 ? -11.913 3.347 7.499 1.00 97.19 122 VAL A N 1
ATOM 938 C CA . VAL A 1 122 ? -10.527 2.986 7.196 1.00 97.19 122 VAL A CA 1
ATOM 939 C C . VAL A 1 122 ? -9.816 4.115 6.456 1.00 97.19 122 VAL A C 1
ATOM 941 O O . VAL A 1 122 ? -10.276 4.583 5.414 1.00 97.19 122 VAL A O 1
ATOM 944 N N . ARG A 1 123 ? -8.652 4.525 6.958 1.00 98.06 123 ARG A N 1
ATOM 945 C CA . ARG A 1 123 ? -7.709 5.398 6.243 1.00 98.06 123 ARG A CA 1
ATOM 946 C C . ARG A 1 123 ? -6.332 4.770 6.286 1.00 98.06 123 ARG A C 1
ATOM 948 O O . ARG A 1 123 ? -5.969 4.158 7.284 1.00 98.06 123 ARG A O 1
ATOM 955 N N . TYR A 1 124 ? -5.559 4.941 5.218 1.00 98.06 124 TYR A N 1
ATOM 956 C CA . TYR A 1 124 ? -4.198 4.424 5.174 1.00 98.06 124 TYR A CA 1
ATOM 957 C C . TYR A 1 124 ? -3.222 5.343 4.438 1.00 98.06 124 TYR A C 1
ATOM 959 O O . TYR A 1 124 ? -3.607 6.094 3.541 1.00 98.06 124 TYR A O 1
ATOM 967 N N . LEU A 1 125 ? -1.951 5.263 4.832 1.00 98.19 125 LEU A N 1
ATOM 968 C CA . LEU A 1 125 ? -0.805 5.879 4.165 1.00 98.19 125 LEU A CA 1
ATOM 969 C C . LEU A 1 125 ? 0.196 4.779 3.831 1.00 98.19 125 LEU A C 1
ATOM 971 O O . LEU A 1 125 ? 0.538 4.000 4.712 1.00 98.19 125 LEU A O 1
ATOM 975 N N . ILE A 1 126 ? 0.660 4.718 2.582 1.00 98.25 126 ILE A N 1
ATOM 976 C CA . ILE A 1 126 ? 1.677 3.751 2.152 1.00 98.25 126 ILE A CA 1
ATOM 977 C C . ILE A 1 126 ? 3.030 4.455 2.084 1.00 98.25 126 ILE A C 1
ATOM 979 O O . ILE A 1 126 ? 3.159 5.485 1.422 1.00 98.25 126 ILE A O 1
ATOM 983 N N . GLU A 1 127 ? 4.028 3.875 2.740 1.00 97.50 127 GLU A N 1
ATOM 984 C CA . GLU A 1 127 ? 5.424 4.297 2.699 1.00 97.50 127 GLU A CA 1
ATOM 985 C C . GLU A 1 127 ? 6.262 3.193 2.044 1.00 97.50 127 GLU A C 1
ATOM 987 O O . GLU A 1 127 ? 6.068 2.004 2.302 1.00 97.50 127 GLU A O 1
ATOM 992 N N . GLY A 1 128 ? 7.206 3.597 1.197 1.00 96.81 128 GLY A N 1
ATOM 993 C CA . GLY A 1 128 ? 8.290 2.740 0.737 1.00 96.81 128 GLY A CA 1
ATOM 994 C C . GLY A 1 128 ? 9.618 3.377 1.106 1.00 96.81 128 GLY A C 1
ATOM 995 O O . GLY A 1 128 ? 9.795 4.581 0.913 1.00 96.81 128 GLY A O 1
ATOM 996 N N . TRP A 1 129 ? 10.545 2.581 1.624 1.00 96.31 129 TRP A N 1
ATOM 997 C CA . TRP A 1 129 ? 11.882 3.045 1.973 1.00 96.31 129 TRP A CA 1
ATOM 998 C C . TRP A 1 129 ? 12.947 2.042 1.551 1.00 96.31 129 TRP A C 1
ATOM 1000 O O . TRP A 1 129 ? 12.659 0.891 1.227 1.00 96.31 129 TRP A O 1
ATOM 1010 N N . HIS A 1 130 ? 14.191 2.510 1.563 1.00 95.69 130 HIS A N 1
ATOM 1011 C CA . HIS A 1 130 ? 15.364 1.665 1.425 1.00 95.69 130 HIS A CA 1
ATOM 1012 C C . HIS A 1 130 ? 16.109 1.615 2.757 1.00 95.69 130 HIS A C 1
ATOM 1014 O O . HIS A 1 130 ? 16.361 2.664 3.358 1.00 95.69 130 HIS A O 1
ATOM 1020 N N . SER A 1 131 ? 16.524 0.437 3.210 1.00 93.56 131 SER A N 1
ATOM 1021 C CA . SER A 1 131 ? 17.239 0.271 4.486 1.00 93.56 131 SER A CA 1
ATOM 1022 C C . SER A 1 131 ? 18.572 1.018 4.539 1.00 93.56 131 SER A C 1
ATOM 1024 O O . SER A 1 131 ? 19.046 1.373 5.614 1.00 93.56 131 SER A O 1
ATOM 1026 N N . ALA A 1 132 ? 19.187 1.270 3.380 1.00 91.00 132 ALA A N 1
ATOM 1027 C CA . ALA A 1 132 ? 20.468 1.979 3.299 1.00 91.00 132 ALA A CA 1
ATOM 1028 C C . ALA A 1 132 ? 20.371 3.511 3.442 1.00 91.00 132 ALA A C 1
ATOM 1030 O O . ALA A 1 132 ? 21.408 4.159 3.577 1.00 91.00 132 ALA A O 1
ATOM 1031 N N . TYR A 1 133 ? 19.170 4.097 3.396 1.00 79.75 133 TYR A N 1
ATOM 1032 C CA . TYR A 1 133 ? 18.969 5.547 3.506 1.00 79.75 133 TYR A CA 1
ATOM 1033 C C . TYR A 1 133 ? 18.082 5.870 4.716 1.00 79.75 133 TYR A C 1
ATOM 1035 O O . TYR A 1 133 ? 17.180 5.079 4.984 1.00 79.75 133 TYR A O 1
ATOM 1043 N N . PRO A 1 134 ? 18.334 6.975 5.448 1.00 63.88 134 PRO A N 1
ATOM 1044 C CA . PRO A 1 134 ? 17.558 7.394 6.622 1.00 63.88 134 PRO A CA 1
ATOM 1045 C C . PRO A 1 134 ? 16.164 7.904 6.266 1.00 63.88 134 PRO A C 1
ATOM 1047 O O . PRO A 1 134 ? 15.957 8.331 5.110 1.00 63.88 134 PRO A O 1
#

Sequence (134 aa):
MNDSPAVMQDFVFGALESDANTLDAQRRQWSGLRHMHAIDPLDPQPGQPVTLTVTVGRDAAVDHVAAYVTIDGSIPEGSRGQASNGFTVDFQRTATLWQPLYWDYAEIWQGVIPAQLDGAFVRYLIEGWHSAYP

pLDDT: mean 86.65, std 16.76, range [40.03, 98.75]